Protein AF-A0A259LY18-F1 (afdb_monomer)

Solvent-accessible surface area (backbone atoms only — not comparable to full-atom values): 8769 Å² total; per-residue (Å²): 136,81,87,85,84,87,82,83,89,76,85,81,74,73,80,80,80,66,84,84,67,88,59,56,67,65,60,56,49,52,50,52,51,50,53,49,50,53,51,49,52,50,53,52,53,53,50,45,70,74,41,51,68,65,48,49,52,56,48,48,55,53,46,55,65,52,45,53,62,50,52,52,50,52,51,50,52,52,52,45,48,58,51,40,54,67,72,71,49,95,75,83,88,82,86,77,66,90,86,60,51,71,66,60,51,51,54,51,45,52,60,50,46,70,35,90,89,46,92,76,70,84,88,80,50,72,70,56,53,51,51,53,48,26,70,75,71,77,96

Foldseek 3Di:
DDDDDYDDDDDPPPPPPPPPDPPPPVVVVVVVVVVVVVVVVVVVVVVCVVVVVVNVVVVVVVVVVVCVVVVVVVVVVVVCCVVCVVVPDPDDDDDDDPPDDPVNQVVVQVVVVPPPVDPHGDDQDPVNVVVVCCVVVVD

Secondary structure (DSSP, 8-state):
------------------------HHHHHHHHHHHHHHHHHHHHHHHHHHSHHHHHHHHHHHHHHHHHHHHHHHHHHHHHHHHHHHHH------PPPTT--HHHHHHHHHHHHTSTT-S------HHHHHHHHHHHHT-

pLDDT: mean 81.35, std 15.7, range [44.75, 97.31]

Structure (mmCIF, N/CA/C/O backbone):
data_AF-A0A259LY18-F1
#
_entry.id   AF-A0A259LY18-F1
#
loop_
_atom_site.group_PDB
_atom_site.id
_atom_site.type_symbol
_atom_site.label_atom_id
_atom_site.label_alt_id
_atom_site.label_comp_id
_atom_site.label_asym_id
_atom_site.label_entity_id
_atom_site.label_seq_id
_atom_site.pdbx_PDB_ins_code
_atom_site.Cartn_x
_atom_site.Cartn_y
_atom_site.Cartn_z
_atom_site.occupancy
_atom_site.B_iso_or_equiv
_atom_site.auth_seq_id
_atom_site.auth_comp_id
_atom_site.auth_asym_id
_atom_site.auth_atom_id
_atom_site.pdbx_PDB_model_num
ATOM 1 N N . MET A 1 1 ? 19.473 4.786 -102.512 1.00 44.75 1 MET A N 1
ATOM 2 C CA . MET A 1 1 ? 19.593 6.018 -101.702 1.00 44.75 1 MET A CA 1
ATOM 3 C C . MET A 1 1 ? 18.182 6.354 -101.209 1.00 44.75 1 MET A C 1
ATOM 5 O O . MET A 1 1 ? 17.403 6.892 -101.977 1.00 44.75 1 MET A O 1
ATOM 9 N N . ALA A 1 2 ? 17.685 5.584 -100.232 1.00 45.19 2 ALA A N 1
ATOM 10 C CA . ALA A 1 2 ? 17.547 5.956 -98.808 1.00 45.19 2 ALA A CA 1
ATOM 11 C C . ALA A 1 2 ? 16.589 7.160 -98.623 1.00 45.19 2 ALA A C 1
ATOM 13 O O . ALA A 1 2 ? 16.980 8.275 -98.943 1.00 45.19 2 ALA A O 1
ATOM 14 N N . THR A 1 3 ? 15.278 6.912 -98.424 1.00 48.59 3 THR A N 1
ATOM 15 C CA . THR A 1 3 ? 14.532 6.900 -97.121 1.00 48.59 3 THR A CA 1
ATOM 16 C C . THR A 1 3 ? 14.202 8.334 -96.653 1.00 48.59 3 THR A C 1
ATOM 18 O O . THR A 1 3 ? 15.052 9.198 -96.770 1.00 48.59 3 THR A O 1
ATOM 21 N N . ASP A 1 4 ? 13.051 8.738 -96.113 1.00 53.56 4 ASP A N 1
ATOM 22 C CA . ASP A 1 4 ? 11.921 8.080 -95.447 1.00 53.56 4 ASP A CA 1
ATOM 23 C C . ASP A 1 4 ? 10.776 9.121 -95.278 1.00 53.56 4 ASP A C 1
ATOM 25 O O . ASP A 1 4 ? 11.031 10.330 -95.304 1.00 53.56 4 ASP A O 1
ATOM 29 N N . ARG A 1 5 ? 9.523 8.690 -95.073 1.00 56.94 5 ARG A N 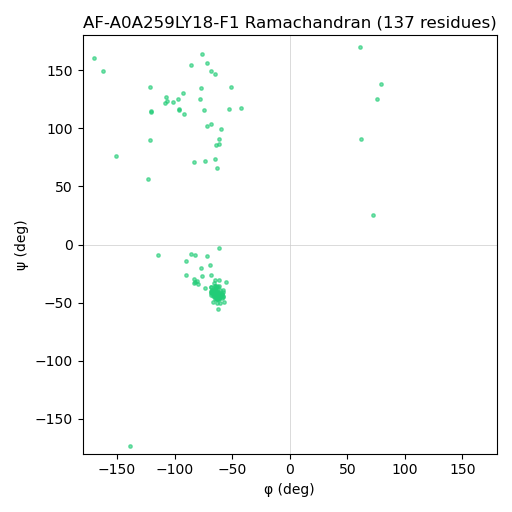1
ATOM 30 C CA . ARG A 1 5 ? 8.353 9.551 -94.801 1.00 56.94 5 ARG A CA 1
ATOM 31 C C . ARG A 1 5 ? 7.893 9.436 -93.332 1.00 56.94 5 ARG A C 1
ATOM 33 O O . ARG A 1 5 ? 7.336 8.405 -92.989 1.00 56.94 5 ARG A O 1
ATOM 40 N N . ARG A 1 6 ? 7.872 10.584 -92.617 1.00 50.97 6 ARG A N 1
ATOM 41 C CA . ARG A 1 6 ? 6.936 11.006 -91.520 1.00 50.97 6 ARG A CA 1
ATOM 42 C C . ARG A 1 6 ? 6.883 10.139 -90.223 1.00 50.97 6 ARG A C 1
ATOM 44 O O . ARG A 1 6 ? 7.338 9.011 -90.255 1.00 50.97 6 ARG A O 1
ATOM 51 N N . PRO A 1 7 ? 6.222 10.562 -89.110 1.00 57.03 7 PRO A N 1
ATOM 52 C CA . PRO A 1 7 ? 5.736 11.889 -88.681 1.00 57.03 7 PRO A CA 1
ATOM 53 C C . PRO A 1 7 ? 5.957 12.216 -87.165 1.00 57.03 7 PRO A C 1
ATOM 55 O O . PRO A 1 7 ? 6.490 11.428 -86.394 1.00 57.03 7 PRO A O 1
ATOM 58 N N . THR A 1 8 ? 5.385 13.360 -86.753 1.00 55.38 8 THR A N 1
ATOM 59 C CA . THR A 1 8 ? 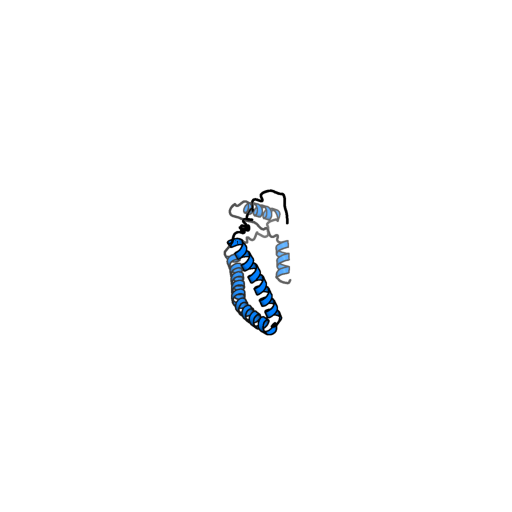4.708 13.641 -85.460 1.00 55.38 8 THR A CA 1
ATOM 60 C C . THR A 1 8 ? 5.535 13.861 -84.196 1.00 55.38 8 THR A C 1
ATOM 62 O O . THR A 1 8 ? 6.335 13.040 -83.768 1.00 55.38 8 THR A O 1
ATOM 65 N N . GLY A 1 9 ? 5.268 15.019 -83.585 1.00 57.19 9 GLY A N 1
ATOM 66 C CA . GLY A 1 9 ? 5.878 15.468 -82.350 1.00 57.19 9 GLY A CA 1
ATOM 67 C C . GLY A 1 9 ? 5.520 14.597 -81.157 1.00 57.19 9 GLY A C 1
ATOM 68 O O . GLY A 1 9 ? 4.404 14.101 -81.029 1.00 57.19 9 GLY A O 1
ATOM 69 N N . ASP A 1 10 ? 6.487 14.500 -80.259 1.00 58.72 10 ASP A N 1
ATOM 70 C CA . ASP A 1 10 ? 6.293 14.012 -78.908 1.00 58.72 10 ASP A CA 1
ATOM 71 C C . ASP A 1 10 ? 6.717 15.129 -77.940 1.00 58.72 10 ASP A C 1
ATOM 73 O O . ASP A 1 10 ? 7.894 15.524 -77.927 1.00 58.72 10 ASP A O 1
ATOM 77 N N . PRO A 1 11 ? 5.782 15.707 -77.164 1.00 56.81 11 PRO A N 1
ATOM 78 C CA . PRO A 1 11 ? 6.134 16.624 -76.106 1.00 56.81 11 PRO A CA 1
ATOM 79 C C . PRO A 1 11 ? 6.754 15.780 -74.998 1.00 56.81 11 PRO A C 1
ATOM 81 O O . PRO A 1 11 ? 6.047 15.142 -74.219 1.00 56.81 11 PRO A O 1
ATOM 84 N N . ARG A 1 12 ? 8.085 15.794 -74.901 1.00 60.09 12 ARG A N 1
ATOM 85 C CA . ARG A 1 12 ? 8.801 15.203 -73.767 1.00 60.09 12 ARG A CA 1
ATOM 86 C C . ARG A 1 12 ? 8.384 15.915 -72.476 1.00 60.09 12 ARG A C 1
ATOM 88 O O . ARG A 1 12 ? 9.025 16.861 -72.025 1.00 60.09 12 ARG A O 1
ATOM 95 N N . LYS A 1 13 ? 7.293 15.435 -71.874 1.00 59.28 13 LYS A N 1
ATOM 96 C CA . LYS A 1 13 ? 6.945 15.636 -70.472 1.00 59.28 13 LYS A CA 1
ATOM 97 C C . LYS A 1 13 ? 8.081 15.035 -69.662 1.00 59.28 13 LYS A C 1
ATOM 99 O O . LYS A 1 13 ? 8.141 13.827 -69.458 1.00 59.28 13 LYS A O 1
ATOM 104 N N . VAL A 1 14 ? 8.982 15.890 -69.198 1.00 63.84 14 VAL A N 1
ATOM 105 C CA . VAL A 1 14 ? 9.847 15.573 -68.065 1.00 63.84 14 VAL A CA 1
ATOM 106 C C . VAL A 1 14 ? 8.942 15.128 -66.912 1.00 63.84 14 VAL A C 1
ATOM 108 O O . VAL A 1 14 ? 8.106 15.921 -66.465 1.00 63.84 14 VAL A O 1
ATOM 111 N N . PRO A 1 15 ? 9.033 13.873 -66.433 1.00 58.75 15 PRO A N 1
ATOM 112 C CA . PRO A 1 15 ? 8.309 13.479 -65.245 1.00 58.75 15 PRO A CA 1
ATOM 113 C C . PRO A 1 15 ? 8.956 14.231 -64.093 1.00 58.75 15 PRO A C 1
ATOM 115 O O . PRO A 1 15 ? 10.053 13.903 -63.641 1.00 58.75 15 PRO A O 1
ATOM 118 N N . ASN A 1 16 ? 8.268 15.274 -63.647 1.00 61.09 16 ASN A N 1
ATOM 119 C CA . ASN A 1 16 ? 8.550 15.967 -62.411 1.00 61.09 16 ASN A CA 1
ATOM 120 C C . ASN A 1 16 ? 8.313 14.954 -61.282 1.00 61.09 16 ASN A C 1
ATOM 122 O O . ASN A 1 16 ? 7.200 14.813 -60.772 1.00 61.09 16 ASN A O 1
ATOM 126 N N . LYS A 1 17 ? 9.331 14.151 -60.956 1.00 54.41 17 LYS A N 1
ATOM 127 C CA . LYS A 1 17 ? 9.264 13.183 -59.862 1.00 54.41 17 LYS A CA 1
ATOM 128 C C . LYS A 1 17 ? 9.567 13.934 -58.577 1.00 54.41 17 LYS A C 1
ATOM 130 O O . LYS A 1 17 ? 10.635 13.816 -57.987 1.00 54.41 17 LYS A O 1
ATOM 135 N N . GLY A 1 18 ? 8.592 14.755 -58.194 1.00 49.12 18 GLY A N 1
ATOM 136 C CA . GLY A 1 18 ? 8.509 15.312 -56.861 1.00 49.12 18 GLY A CA 1
ATOM 137 C C . GLY A 1 18 ? 8.638 14.179 -55.853 1.00 49.12 18 GLY A C 1
ATOM 138 O O . GLY A 1 18 ? 8.035 13.112 -56.014 1.00 49.12 18 GLY A O 1
ATOM 139 N N . ALA A 1 19 ? 9.446 14.411 -54.822 1.00 55.97 19 ALA A N 1
ATOM 140 C CA . ALA A 1 19 ? 9.478 13.598 -53.619 1.00 55.97 19 ALA A CA 1
ATOM 141 C C . ALA A 1 19 ? 8.126 13.747 -52.901 1.00 55.97 19 ALA A C 1
ATOM 143 O O . ALA A 1 19 ? 7.987 14.434 -51.892 1.00 55.97 19 ALA A O 1
ATOM 144 N N . ASN A 1 20 ? 7.099 13.114 -53.461 1.00 59.72 20 ASN A N 1
ATOM 145 C CA . ASN A 1 20 ? 5.775 12.988 -52.884 1.00 59.72 20 ASN A CA 1
ATOM 146 C C . ASN A 1 20 ? 5.840 11.982 -51.746 1.00 59.72 20 ASN A C 1
ATOM 148 O O . ASN A 1 20 ? 5.325 10.885 -51.880 1.00 59.72 20 ASN A O 1
ATOM 152 N N . HIS A 1 21 ? 6.460 12.353 -50.631 1.00 54.72 21 HIS A N 1
ATOM 153 C CA . HIS A 1 21 ? 6.058 11.871 -49.318 1.00 54.72 21 HIS A CA 1
ATOM 154 C C . HIS A 1 21 ? 6.409 12.938 -48.288 1.00 54.72 21 HIS A C 1
ATOM 156 O O . HIS A 1 21 ? 7.331 12.795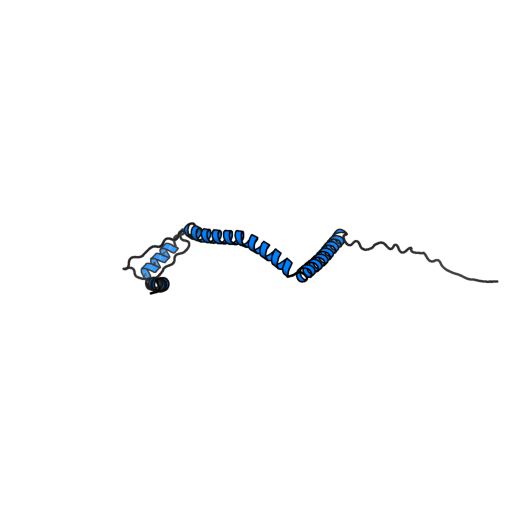 -47.490 1.00 54.72 21 HIS A O 1
ATOM 162 N N . ALA A 1 22 ? 5.584 13.984 -48.257 1.00 56.72 22 ALA A N 1
ATOM 163 C CA . ALA A 1 22 ? 5.333 14.759 -47.051 1.00 56.72 22 ALA A CA 1
ATOM 164 C C . ALA A 1 22 ? 4.676 13.851 -45.989 1.00 56.72 22 ALA A C 1
ATOM 166 O O . ALA A 1 22 ? 3.515 14.001 -45.619 1.00 56.72 22 ALA A O 1
ATOM 167 N N . ARG A 1 23 ? 5.411 12.848 -45.498 1.00 60.12 23 ARG A N 1
ATOM 168 C CA . ARG A 1 23 ? 5.170 12.336 -44.154 1.00 60.12 23 ARG A CA 1
ATOM 169 C C . ARG A 1 23 ? 5.823 13.353 -43.239 1.00 60.12 23 ARG A C 1
ATOM 171 O O . ARG A 1 23 ? 6.988 13.673 -43.439 1.00 60.12 23 ARG A O 1
ATOM 178 N N . SER A 1 24 ? 5.057 13.885 -42.287 1.00 63.91 24 SER A N 1
ATOM 179 C CA . SER A 1 24 ? 5.564 14.837 -41.295 1.00 63.91 24 SER A CA 1
ATOM 180 C C . SER A 1 24 ? 6.947 14.368 -40.807 1.00 63.91 24 SER A C 1
ATOM 182 O O . SER A 1 24 ? 7.025 13.261 -40.258 1.00 63.91 24 SER A O 1
ATOM 184 N N . PRO A 1 25 ? 8.026 15.145 -41.035 1.00 78.19 25 PRO A N 1
ATOM 185 C CA . PRO A 1 25 ? 9.391 14.735 -40.695 1.00 78.19 25 PRO A CA 1
ATOM 186 C C . PRO A 1 25 ? 9.503 14.358 -39.213 1.00 78.19 25 PRO A C 1
ATOM 188 O O . PRO A 1 25 ? 10.160 13.383 -38.863 1.00 78.19 25 PRO A O 1
ATOM 191 N N . VAL A 1 26 ? 8.718 15.025 -38.364 1.00 80.62 26 VAL A N 1
ATOM 192 C CA . VAL A 1 26 ? 8.578 14.738 -36.932 1.00 80.62 26 VAL A CA 1
ATOM 193 C C . VAL A 1 26 ? 7.964 13.358 -36.668 1.00 80.62 26 VAL A C 1
ATOM 195 O O . VAL A 1 26 ? 8.470 12.606 -35.840 1.00 80.62 26 VAL A O 1
ATOM 198 N N . LYS A 1 27 ? 6.901 12.966 -37.388 1.00 85.75 27 LYS A N 1
ATOM 199 C CA . LYS A 1 27 ? 6.270 11.641 -37.210 1.00 85.75 27 LYS A CA 1
ATOM 200 C C . LYS A 1 27 ? 7.175 10.503 -37.684 1.00 85.75 27 LYS A C 1
ATOM 202 O O . LYS A 1 27 ? 7.180 9.437 -37.072 1.00 85.75 27 LYS A O 1
ATOM 207 N N . ALA A 1 28 ? 7.929 10.711 -38.763 1.00 85.19 28 ALA A N 1
ATOM 208 C CA . ALA A 1 28 ? 8.899 9.729 -39.246 1.00 85.19 28 ALA A CA 1
ATOM 209 C C . ALA A 1 28 ? 10.079 9.574 -38.269 1.00 85.19 28 ALA A C 1
ATOM 211 O O . ALA A 1 28 ? 10.484 8.452 -37.968 1.00 85.19 28 ALA A O 1
ATOM 212 N N . GLN A 1 29 ? 10.568 10.686 -37.714 1.00 87.00 29 GLN A N 1
ATOM 213 C CA . GLN A 1 29 ? 11.652 10.690 -36.734 1.00 87.00 29 GLN A CA 1
ATOM 214 C C . GLN A 1 29 ? 11.227 10.071 -35.396 1.00 87.00 29 GLN A C 1
ATOM 216 O O . GLN A 1 29 ? 11.957 9.243 -34.859 1.00 87.00 29 GLN A O 1
ATOM 221 N N . ALA A 1 30 ? 10.018 10.375 -34.911 1.00 91.25 30 ALA A N 1
ATOM 222 C CA . ALA A 1 30 ? 9.459 9.761 -33.706 1.00 91.25 30 ALA A CA 1
ATOM 223 C C . ALA A 1 30 ? 9.286 8.241 -33.857 1.00 91.25 30 ALA A C 1
ATOM 225 O O . ALA A 1 30 ? 9.648 7.490 -32.956 1.00 91.25 30 ALA A O 1
ATOM 226 N N . ARG A 1 31 ? 8.791 7.767 -35.011 1.00 90.94 31 ARG A N 1
ATOM 227 C CA . ARG A 1 31 ? 8.689 6.323 -35.291 1.00 90.94 31 ARG A CA 1
ATOM 228 C C . ARG A 1 31 ? 10.055 5.651 -35.324 1.00 90.94 31 ARG A C 1
ATOM 230 O O . ARG A 1 31 ? 10.239 4.644 -34.657 1.00 90.94 31 ARG A O 1
ATOM 237 N N . SER A 1 32 ? 11.017 6.247 -36.027 1.00 90.62 32 SER A N 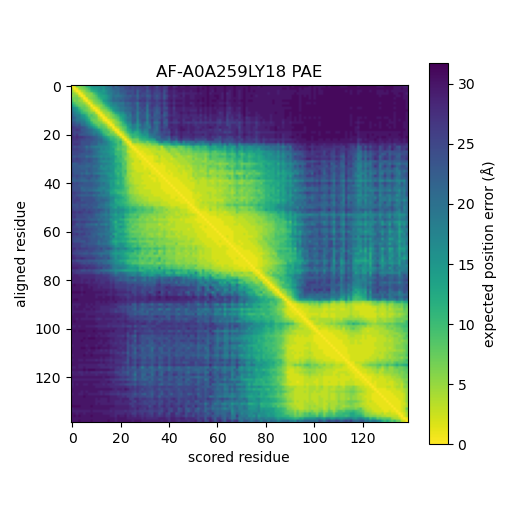1
ATOM 238 C CA . SER A 1 32 ? 12.389 5.736 -36.059 1.00 90.62 32 SER A CA 1
ATOM 239 C C . SER A 1 32 ? 12.999 5.671 -34.655 1.00 90.62 32 SER A C 1
ATOM 241 O O . SER A 1 32 ? 13.607 4.667 -34.295 1.00 90.62 32 SER A O 1
ATOM 243 N N . TYR A 1 33 ? 12.792 6.698 -33.828 1.00 92.25 33 TYR A N 1
ATOM 244 C CA . TYR A 1 33 ? 13.257 6.719 -32.442 1.00 92.25 33 TYR A CA 1
ATOM 245 C C . TYR A 1 33 ? 12.635 5.592 -31.605 1.00 92.25 33 TYR A C 1
ATOM 247 O O . TYR A 1 33 ? 13.355 4.876 -30.911 1.00 92.25 33 TYR A O 1
ATOM 255 N N . LEU A 1 34 ? 11.319 5.379 -31.715 1.00 95.25 34 LEU A N 1
ATOM 256 C CA . LEU A 1 34 ? 10.622 4.283 -31.034 1.00 95.25 34 LEU A CA 1
ATOM 257 C C . LEU A 1 34 ? 11.095 2.901 -31.507 1.00 95.25 34 LEU A C 1
ATOM 259 O O . LEU A 1 34 ? 11.306 2.014 -30.679 1.00 95.25 34 LEU A O 1
ATOM 263 N N . ASP A 1 35 ? 11.305 2.718 -32.812 1.00 93.94 35 ASP A N 1
ATOM 264 C CA . ASP A 1 35 ? 11.800 1.459 -33.375 1.00 93.94 35 ASP A CA 1
ATOM 265 C C . ASP A 1 35 ? 13.221 1.147 -32.880 1.00 93.94 35 ASP A C 1
ATOM 267 O O . ASP A 1 35 ? 13.516 0.009 -32.497 1.00 93.94 35 ASP A O 1
ATOM 271 N N . HIS A 1 36 ? 14.088 2.163 -32.805 1.00 93.44 36 HIS A N 1
ATOM 272 C CA . HIS A 1 36 ? 15.424 2.028 -32.222 1.00 93.44 36 HIS A CA 1
ATOM 273 C C . HIS A 1 36 ? 15.359 1.689 -30.732 1.00 93.44 36 HIS A C 1
ATOM 275 O O . HIS A 1 36 ? 16.029 0.749 -30.305 1.00 93.44 36 HIS A O 1
ATOM 281 N N . HIS A 1 37 ? 14.514 2.374 -29.956 1.00 95.25 37 HIS A N 1
ATOM 282 C CA . HIS A 1 37 ? 14.312 2.061 -28.537 1.00 95.25 37 HIS A CA 1
ATOM 283 C C . HIS A 1 37 ? 13.839 0.631 -28.325 1.00 95.25 37 HIS A C 1
ATOM 285 O O . HIS A 1 37 ? 14.400 -0.083 -27.499 1.00 95.25 37 HIS A O 1
ATOM 291 N N . ARG A 1 38 ? 12.872 0.161 -29.118 1.00 95.38 38 ARG A N 1
ATOM 292 C CA . ARG A 1 38 ? 12.383 -1.220 -29.037 1.00 95.38 38 ARG A CA 1
ATOM 293 C C . ARG A 1 38 ? 13.476 -2.235 -29.373 1.00 95.38 38 ARG A C 1
ATOM 295 O O . ARG A 1 38 ? 13.572 -3.272 -28.714 1.00 95.38 38 ARG A O 1
ATOM 302 N N . LYS A 1 39 ? 14.311 -1.947 -30.378 1.00 95.19 39 LYS A N 1
ATOM 303 C CA . LYS A 1 39 ? 15.445 -2.804 -30.752 1.00 95.19 39 LYS A CA 1
ATOM 304 C C . LYS A 1 39 ? 16.488 -2.870 -29.636 1.00 95.19 39 LYS A C 1
ATOM 306 O O . LYS A 1 39 ? 16.913 -3.967 -29.280 1.00 95.19 39 LYS A O 1
ATOM 311 N N . VAL A 1 40 ? 16.860 -1.722 -29.071 1.00 94.81 40 VAL A N 1
ATOM 312 C CA . VAL A 1 40 ? 17.835 -1.629 -27.973 1.00 94.81 40 VAL A CA 1
ATOM 313 C C . VAL A 1 40 ? 17.291 -2.283 -26.704 1.00 94.81 40 VAL A C 1
ATOM 315 O O . VAL A 1 40 ? 18.004 -3.064 -26.084 1.00 94.81 40 VAL A O 1
ATOM 318 N N . ALA A 1 41 ? 16.020 -2.061 -26.359 1.00 94.88 41 ALA A N 1
ATOM 319 C CA . ALA A 1 41 ? 15.370 -2.702 -25.217 1.00 94.88 41 ALA A CA 1
ATOM 320 C C . ALA A 1 41 ? 15.382 -4.233 -25.338 1.00 94.88 41 ALA A C 1
ATOM 322 O O . ALA A 1 41 ? 15.689 -4.930 -24.372 1.00 94.88 41 ALA A O 1
ATOM 323 N N . ARG A 1 42 ? 15.113 -4.767 -26.540 1.00 96.00 42 ARG A N 1
ATOM 324 C CA . ARG A 1 42 ? 15.203 -6.210 -26.798 1.00 96.00 42 ARG A CA 1
ATOM 325 C C . ARG A 1 42 ? 16.635 -6.726 -26.654 1.00 96.00 42 ARG A C 1
ATOM 327 O O . ARG A 1 42 ? 16.825 -7.766 -26.032 1.00 96.00 42 ARG A O 1
ATOM 334 N N . ASP A 1 43 ? 17.625 -6.030 -27.216 1.00 94.88 43 ASP A N 1
ATOM 335 C CA . ASP A 1 43 ? 19.032 -6.441 -27.094 1.00 94.88 43 ASP A CA 1
ATOM 336 C C . ASP A 1 43 ? 19.494 -6.428 -25.629 1.00 94.88 43 ASP A C 1
ATOM 338 O O . ASP A 1 43 ? 20.102 -7.388 -25.156 1.00 94.88 43 ASP A O 1
ATOM 342 N N . ALA A 1 44 ? 19.122 -5.389 -24.877 1.00 92.19 44 ALA A N 1
ATOM 343 C CA . ALA A 1 44 ? 19.398 -5.280 -23.448 1.00 92.19 44 ALA A CA 1
ATOM 344 C C . ALA A 1 44 ? 18.747 -6.417 -22.643 1.00 92.19 44 ALA A C 1
ATOM 346 O O . ALA A 1 44 ? 19.421 -7.048 -21.831 1.00 92.19 44 ALA A O 1
ATOM 347 N N . ALA A 1 45 ? 17.475 -6.738 -22.907 1.00 92.31 45 ALA A N 1
ATOM 348 C CA . ALA A 1 45 ? 16.777 -7.844 -22.247 1.00 92.31 45 ALA A CA 1
ATOM 349 C C . ALA A 1 45 ? 17.448 -9.200 -22.527 1.00 92.31 45 ALA A C 1
ATOM 351 O O . ALA A 1 45 ? 17.667 -9.991 -21.610 1.00 92.31 45 ALA A O 1
ATOM 352 N N . VAL A 1 46 ? 17.847 -9.444 -23.781 1.00 94.75 46 VAL A N 1
ATOM 353 C CA . VAL A 1 46 ? 18.571 -10.665 -24.165 1.00 94.75 46 VAL A CA 1
ATOM 354 C C . VAL A 1 46 ? 19.928 -10.750 -23.465 1.00 94.75 46 VAL A C 1
ATOM 356 O O . VAL A 1 46 ? 20.314 -11.830 -23.024 1.00 94.75 46 VAL A O 1
ATOM 359 N N . ARG A 1 47 ? 20.661 -9.636 -23.340 1.00 89.69 47 ARG A N 1
ATOM 360 C CA . ARG A 1 47 ? 21.929 -9.598 -22.592 1.00 89.69 47 ARG A CA 1
ATOM 361 C C . ARG A 1 47 ? 21.726 -9.951 -21.122 1.00 89.69 47 ARG A C 1
ATOM 363 O O . ARG A 1 47 ? 22.472 -10.777 -20.611 1.00 89.69 47 ARG A O 1
ATOM 370 N N . LEU A 1 48 ? 20.687 -9.405 -20.491 1.00 91.19 48 LEU A N 1
ATOM 371 C CA . LEU A 1 48 ? 20.319 -9.714 -19.107 1.00 91.19 48 LEU A CA 1
ATOM 372 C C . LEU A 1 48 ? 20.057 -11.213 -18.903 1.00 91.19 48 LEU A C 1
ATOM 374 O O . LEU A 1 48 ? 20.576 -11.813 -17.966 1.00 91.19 48 LEU A O 1
ATOM 378 N N . TRP A 1 49 ? 19.324 -11.844 -19.825 1.00 92.69 49 TRP A N 1
ATOM 379 C CA . TRP A 1 49 ? 19.080 -13.291 -19.792 1.00 92.69 49 TRP A CA 1
ATOM 380 C C . TRP A 1 49 ? 20.327 -14.139 -20.053 1.00 92.69 49 TRP A C 1
ATOM 382 O O . TRP A 1 49 ? 20.399 -15.270 -19.580 1.00 92.69 49 TRP A O 1
ATOM 392 N N . LYS A 1 50 ? 21.321 -13.611 -20.776 1.00 93.25 50 LYS A N 1
ATOM 393 C CA . LYS A 1 50 ? 22.611 -14.286 -20.989 1.00 93.25 50 LYS A CA 1
ATOM 394 C C . LYS A 1 50 ? 23.543 -14.194 -19.777 1.00 93.25 50 LYS A C 1
ATOM 396 O O . LYS A 1 50 ? 24.453 -15.011 -19.673 1.00 93.25 50 LYS A O 1
ATOM 401 N N . THR A 1 51 ? 23.328 -13.242 -18.865 1.00 91.44 51 THR A N 1
ATOM 402 C CA . THR A 1 51 ? 24.143 -13.047 -17.650 1.00 91.44 51 THR A CA 1
ATOM 403 C C . THR A 1 51 ? 23.303 -13.097 -16.362 1.00 91.44 51 THR A C 1
ATOM 405 O O . THR A 1 51 ? 23.337 -12.152 -15.569 1.00 91.44 51 THR A O 1
ATOM 408 N N . PRO A 1 52 ? 22.556 -14.188 -16.107 1.00 89.56 52 PRO A N 1
ATOM 409 C CA . PRO A 1 52 ? 21.519 -14.216 -15.075 1.00 89.56 52 PRO A CA 1
ATOM 410 C C . PRO A 1 52 ? 22.070 -14.033 -13.656 1.00 89.56 52 PRO A C 1
ATOM 412 O O . PRO A 1 52 ? 21.462 -13.333 -12.854 1.00 89.56 52 PRO A O 1
ATOM 415 N N . VAL A 1 53 ? 23.240 -14.602 -13.347 1.00 94.25 53 VAL A N 1
ATOM 416 C CA . VAL A 1 53 ? 23.833 -14.534 -11.999 1.00 94.25 53 VAL A CA 1
ATOM 417 C C . VAL A 1 53 ? 24.168 -13.093 -11.608 1.00 94.25 53 VAL A C 1
ATOM 419 O O . VAL A 1 53 ? 23.759 -12.626 -10.547 1.00 94.25 53 VAL A O 1
ATOM 422 N N . ALA A 1 54 ? 24.873 -12.369 -12.481 1.00 92.25 54 ALA A N 1
ATOM 423 C CA . ALA A 1 54 ? 25.252 -10.982 -12.227 1.00 92.25 54 ALA A CA 1
ATOM 424 C C . ALA A 1 54 ? 24.018 -10.069 -12.146 1.00 92.25 54 ALA A C 1
ATOM 426 O O . ALA A 1 54 ? 23.915 -9.248 -11.237 1.00 92.25 54 ALA A O 1
ATOM 427 N N . SER A 1 55 ? 23.051 -10.251 -13.052 1.00 92.31 55 SER A N 1
ATOM 428 C CA . SER A 1 55 ? 21.811 -9.470 -13.054 1.00 92.31 55 SER A CA 1
ATOM 429 C C . SER A 1 55 ? 20.989 -9.678 -11.780 1.00 92.31 55 SER A C 1
ATOM 431 O O . SER A 1 55 ? 20.548 -8.698 -11.182 1.00 92.31 55 SER A O 1
ATOM 433 N N . VAL A 1 56 ? 20.842 -10.925 -11.314 1.00 95.06 56 VAL A N 1
ATOM 434 C CA . VAL A 1 56 ? 20.144 -11.231 -10.056 1.00 95.06 56 VAL A CA 1
ATOM 435 C C . VAL A 1 56 ? 20.868 -10.618 -8.861 1.00 95.06 56 VAL A C 1
ATOM 437 O O . VAL A 1 56 ? 20.213 -10.016 -8.020 1.00 95.06 56 VAL A O 1
ATOM 440 N N . MET A 1 57 ? 22.201 -10.697 -8.793 1.00 96.19 57 MET A N 1
ATOM 441 C CA . MET A 1 57 ? 22.964 -10.081 -7.701 1.00 96.19 57 MET A CA 1
ATOM 44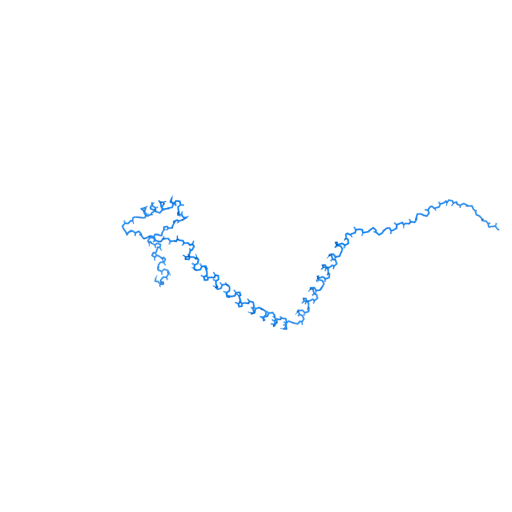2 C C . MET A 1 57 ? 22.686 -8.574 -7.598 1.00 96.19 57 MET A C 1
ATOM 444 O O . MET A 1 57 ? 22.357 -8.079 -6.519 1.00 96.19 57 MET A O 1
ATOM 448 N N . THR A 1 58 ? 22.764 -7.847 -8.717 1.00 94.12 58 THR A N 1
ATOM 449 C CA . THR A 1 58 ? 22.479 -6.404 -8.742 1.00 94.12 58 THR A CA 1
ATOM 450 C C . THR A 1 58 ? 21.030 -6.102 -8.359 1.00 94.12 58 THR A C 1
ATOM 452 O O . THR A 1 58 ? 20.781 -5.177 -7.586 1.00 94.12 58 THR A O 1
ATOM 455 N N . TRP A 1 59 ? 20.071 -6.888 -8.853 1.00 95.62 59 TRP A N 1
ATOM 456 C CA . TRP A 1 59 ? 18.658 -6.717 -8.513 1.00 95.62 59 TRP A CA 1
ATOM 457 C C . TRP A 1 59 ? 18.354 -6.996 -7.047 1.00 95.62 59 TRP A C 1
ATOM 459 O O . TRP A 1 59 ? 17.598 -6.240 -6.447 1.00 95.62 59 TRP A O 1
ATOM 469 N N . THR A 1 60 ? 18.963 -8.020 -6.451 1.00 96.19 60 THR A N 1
ATOM 470 C CA . THR A 1 60 ? 18.799 -8.328 -5.027 1.00 96.19 60 THR A CA 1
ATOM 471 C C . THR A 1 60 ? 19.313 -7.185 -4.164 1.00 96.19 60 THR A C 1
ATOM 473 O O . THR A 1 60 ? 18.613 -6.752 -3.254 1.00 96.19 60 THR A O 1
ATOM 476 N N . VAL A 1 61 ? 20.495 -6.643 -4.471 1.00 96.62 61 VAL A N 1
ATOM 477 C CA . VAL A 1 61 ? 21.053 -5.500 -3.729 1.00 96.62 61 VAL A CA 1
ATOM 478 C C . VAL A 1 61 ? 20.137 -4.281 -3.834 1.00 96.62 61 VAL A C 1
ATOM 480 O O . VAL A 1 61 ? 19.803 -3.677 -2.816 1.00 96.62 61 VAL A O 1
ATOM 483 N N . MET A 1 62 ? 19.677 -3.954 -5.046 1.00 96.88 62 MET A N 1
ATOM 484 C CA . MET A 1 62 ? 18.728 -2.858 -5.257 1.00 96.88 62 MET A CA 1
ATOM 485 C C . MET A 1 62 ? 17.407 -3.107 -4.512 1.00 96.88 62 MET A C 1
ATOM 487 O O . MET A 1 62 ? 16.866 -2.202 -3.885 1.00 96.88 62 MET A O 1
ATOM 491 N N . GLY A 1 63 ? 16.911 -4.346 -4.531 1.00 97.00 63 GLY A N 1
ATOM 492 C CA . GLY A 1 63 ? 15.695 -4.759 -3.839 1.00 97.00 63 GLY A CA 1
ATOM 493 C C . GLY A 1 63 ? 15.802 -4.608 -2.324 1.00 97.00 63 GLY A C 1
ATOM 494 O O . GLY A 1 63 ? 14.922 -4.009 -1.718 1.00 97.00 63 GLY A O 1
ATOM 495 N N . VAL A 1 64 ? 16.897 -5.070 -1.713 1.00 96.12 64 VAL A N 1
ATOM 496 C CA . VAL A 1 64 ? 17.143 -4.919 -0.268 1.00 96.12 64 VAL A CA 1
ATOM 497 C C . VAL A 1 64 ? 17.262 -3.442 0.118 1.00 96.12 64 VAL A C 1
ATOM 499 O O . VAL A 1 64 ? 16.668 -3.022 1.111 1.00 96.12 64 VAL A O 1
ATOM 502 N N . ALA A 1 65 ? 17.963 -2.639 -0.688 1.00 96.69 65 ALA A N 1
ATOM 503 C CA . ALA A 1 65 ? 18.103 -1.202 -0.453 1.00 96.69 65 ALA A CA 1
ATOM 504 C C . ALA A 1 65 ? 16.754 -0.460 -0.480 1.00 96.69 65 ALA A C 1
ATOM 506 O O . ALA A 1 65 ? 16.559 0.469 0.299 1.00 96.69 65 ALA A O 1
ATOM 507 N N . LEU A 1 66 ? 15.819 -0.879 -1.342 1.00 97.31 66 LEU A N 1
ATOM 508 C CA . LEU A 1 66 ? 14.466 -0.313 -1.430 1.00 97.31 66 LEU A CA 1
ATOM 509 C C . LEU A 1 66 ? 13.496 -0.904 -0.395 1.00 97.31 66 LEU A C 1
ATOM 511 O O . LEU A 1 66 ? 12.577 -0.216 0.048 1.00 97.31 66 LEU A O 1
ATOM 515 N N . ALA A 1 67 ? 13.701 -2.155 0.017 1.00 96.44 67 ALA A N 1
ATOM 516 C CA . ALA A 1 67 ? 12.843 -2.827 0.985 1.00 96.44 67 ALA A CA 1
ATOM 517 C C . ALA A 1 67 ? 12.896 -2.155 2.360 1.00 96.44 67 ALA A C 1
ATOM 519 O O . ALA A 1 67 ? 11.861 -2.025 3.002 1.00 96.44 67 ALA A O 1
ATOM 520 N N . LEU A 1 68 ? 14.067 -1.683 2.799 1.00 95.75 68 LEU A N 1
ATOM 521 C CA . LEU A 1 68 ? 14.221 -1.026 4.100 1.00 95.75 68 LEU A CA 1
ATOM 522 C C . LEU A 1 68 ? 13.390 0.269 4.245 1.00 95.75 68 LEU A C 1
ATOM 524 O O . LEU A 1 68 ? 12.589 0.339 5.180 1.00 95.75 68 LEU A O 1
ATOM 528 N N . PRO A 1 69 ? 13.515 1.285 3.360 1.00 95.00 69 PRO A N 1
ATOM 529 C CA . PRO A 1 69 ? 12.697 2.489 3.464 1.00 95.00 69 PRO A CA 1
ATOM 530 C C . PRO A 1 69 ? 11.212 2.175 3.271 1.00 95.00 69 PRO A C 1
ATOM 532 O O . PRO A 1 69 ? 10.381 2.743 3.972 1.00 95.00 69 PRO A O 1
ATOM 535 N N . MET A 1 70 ? 10.863 1.239 2.382 1.00 96.25 70 MET A N 1
ATOM 536 C CA . MET A 1 70 ? 9.470 0.850 2.166 1.00 96.25 70 MET A CA 1
ATOM 537 C C . MET A 1 70 ? 8.870 0.159 3.398 1.00 96.25 70 MET A C 1
ATOM 539 O O . MET A 1 70 ? 7.772 0.513 3.815 1.00 96.25 70 MET A O 1
ATOM 543 N N . ALA A 1 71 ? 9.599 -0.765 4.026 1.00 95.12 71 ALA A N 1
ATOM 544 C CA . ALA A 1 71 ? 9.176 -1.429 5.255 1.00 95.12 71 ALA A CA 1
ATOM 545 C C . ALA A 1 71 ? 8.987 -0.429 6.404 1.00 95.12 71 ALA A C 1
ATOM 547 O O . ALA A 1 71 ? 7.975 -0.489 7.100 1.00 95.12 71 ALA A O 1
ATOM 548 N N . LEU A 1 72 ? 9.911 0.526 6.565 1.00 94.62 72 LEU A N 1
ATOM 549 C CA . LEU A 1 72 ? 9.783 1.592 7.561 1.00 94.62 72 LEU A CA 1
ATOM 550 C C . LEU A 1 72 ? 8.548 2.468 7.303 1.00 94.62 72 LEU A C 1
ATOM 552 O O . LEU A 1 72 ? 7.799 2.751 8.235 1.00 94.62 72 LEU A O 1
ATOM 556 N N . LEU A 1 73 ? 8.315 2.872 6.049 1.00 93.19 73 LEU A N 1
ATOM 557 C CA . LEU A 1 73 ? 7.151 3.680 5.672 1.00 93.19 73 LEU A CA 1
ATOM 558 C C . LEU A 1 73 ? 5.832 2.936 5.917 1.00 93.19 73 LEU A C 1
ATOM 560 O O . LEU A 1 73 ? 4.888 3.528 6.434 1.00 93.19 73 LEU A O 1
ATOM 564 N N . LEU A 1 74 ? 5.769 1.642 5.594 1.00 91.00 74 LEU A N 1
ATOM 565 C CA . LEU A 1 74 ? 4.588 0.809 5.843 1.00 91.00 74 LEU A CA 1
ATOM 566 C C . LEU A 1 74 ? 4.328 0.613 7.341 1.00 91.00 74 LEU A C 1
ATOM 568 O O . LEU A 1 74 ? 3.180 0.696 7.782 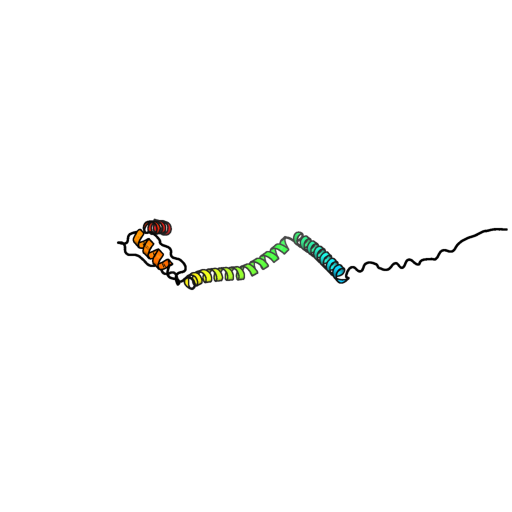1.00 91.00 74 LEU A O 1
ATOM 572 N N . LEU A 1 75 ? 5.384 0.393 8.130 1.00 91.69 75 LEU A N 1
ATOM 573 C CA . LEU A 1 75 ? 5.279 0.282 9.583 1.00 91.69 75 LEU A CA 1
ATOM 574 C C . LEU A 1 75 ? 4.774 1.595 10.190 1.00 91.69 75 LEU A C 1
ATOM 576 O O . LEU A 1 75 ? 3.835 1.581 10.982 1.00 91.69 75 LEU A O 1
ATOM 580 N N . LEU A 1 76 ? 5.345 2.729 9.773 1.00 87.69 76 LEU A N 1
ATOM 581 C CA . LEU A 1 76 ? 4.922 4.046 10.238 1.00 87.69 76 LEU A CA 1
ATOM 582 C C . LEU A 1 76 ? 3.472 4.346 9.844 1.00 87.69 76 LEU A C 1
ATOM 584 O O . LEU A 1 76 ? 2.713 4.814 10.683 1.00 87.69 76 LEU A O 1
ATOM 588 N N . GLY A 1 77 ? 3.065 4.029 8.612 1.00 82.19 77 GLY A N 1
ATOM 589 C CA . GLY A 1 77 ? 1.678 4.187 8.165 1.00 82.19 77 GLY A CA 1
ATOM 590 C C . GLY A 1 77 ? 0.695 3.306 8.943 1.00 82.19 77 GLY A C 1
ATOM 591 O O . GLY A 1 77 ? -0.405 3.745 9.266 1.00 82.19 77 GLY A O 1
ATOM 592 N N . SER A 1 78 ? 1.108 2.093 9.323 1.00 76.12 78 SER A N 1
ATOM 593 C CA . SER A 1 78 ? 0.300 1.205 10.171 1.00 76.12 78 SER A CA 1
ATOM 59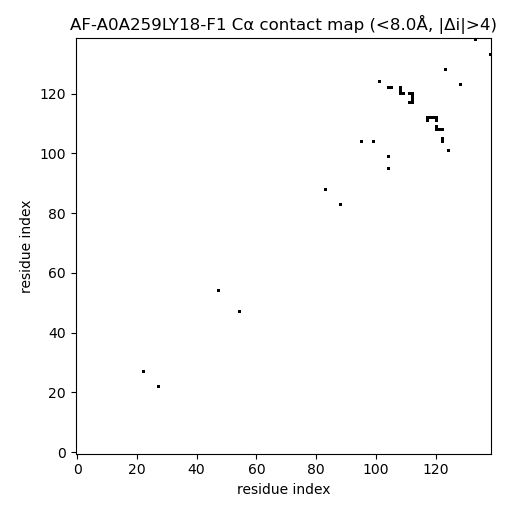4 C C . SER A 1 78 ? 0.144 1.769 11.587 1.00 76.12 78 SER A C 1
ATOM 596 O O . SER A 1 78 ? -0.956 1.772 12.133 1.00 76.12 78 SER A O 1
ATOM 598 N N . LEU A 1 79 ? 1.221 2.314 12.163 1.00 73.69 79 LEU A N 1
ATOM 599 C CA . LEU A 1 79 ? 1.185 2.981 13.469 1.00 73.69 79 LEU A CA 1
ATOM 600 C C . LEU A 1 79 ? 0.352 4.268 13.436 1.00 73.69 79 LEU A C 1
ATOM 602 O O . LEU A 1 79 ? -0.414 4.513 14.363 1.00 73.69 79 LEU A O 1
ATOM 606 N N . GLN A 1 80 ? 0.449 5.049 12.356 1.00 62.31 80 GLN A N 1
ATOM 607 C CA . GLN A 1 80 ? -0.388 6.227 12.126 1.00 62.31 80 GLN A CA 1
ATOM 608 C C . GLN A 1 80 ? -1.859 5.857 11.959 1.00 62.31 80 GLN A C 1
ATOM 610 O O . GLN A 1 80 ? -2.703 6.602 12.419 1.00 62.31 80 GLN A O 1
ATOM 615 N N . GLY A 1 81 ? -2.196 4.726 11.336 1.00 58.59 81 GLY A N 1
ATOM 616 C CA . GLY A 1 81 ? -3.578 4.244 11.259 1.00 58.59 81 GLY A CA 1
ATOM 617 C C . GLY A 1 81 ? -4.129 3.806 12.617 1.00 58.59 81 GLY A C 1
ATOM 618 O O . GLY A 1 81 ? -5.288 4.068 12.919 1.00 58.59 81 GLY A O 1
ATOM 619 N N . VAL A 1 82 ? -3.295 3.199 13.468 1.00 60.28 82 VAL A N 1
ATOM 620 C CA . VAL A 1 82 ? -3.670 2.859 14.852 1.00 60.28 82 VAL A CA 1
ATOM 621 C C . VAL A 1 82 ? -3.844 4.125 15.698 1.00 60.28 82 VAL A C 1
ATOM 623 O O . VAL A 1 82 ? -4.839 4.236 16.409 1.00 60.28 82 VAL A O 1
ATOM 626 N N . SER A 1 83 ? -2.948 5.113 15.577 1.00 54.47 83 SER A N 1
ATOM 627 C CA . SER A 1 83 ? -3.069 6.386 16.302 1.00 54.47 83 SER A CA 1
ATOM 628 C C . SER A 1 83 ? -4.168 7.287 15.735 1.00 54.47 83 SER A C 1
ATOM 630 O O . SER A 1 83 ? -4.886 7.915 16.494 1.00 54.47 83 SER A O 1
ATOM 632 N N . ALA A 1 84 ? -4.362 7.331 14.417 1.00 53.16 84 ALA A N 1
ATOM 633 C CA . ALA A 1 84 ? -5.423 8.097 13.765 1.00 53.16 84 ALA A CA 1
ATOM 634 C C . ALA A 1 84 ? -6.786 7.412 13.893 1.00 53.16 84 ALA A C 1
ATOM 636 O O . ALA A 1 84 ? -7.796 8.095 13.929 1.00 53.16 84 ALA A O 1
ATOM 637 N N . GLY A 1 85 ? -6.850 6.087 14.031 1.00 54.41 85 GLY A N 1
ATOM 638 C CA . GLY A 1 85 ? -8.065 5.406 14.480 1.00 54.41 85 GLY A CA 1
ATOM 639 C C . GLY A 1 85 ? -8.474 5.846 15.889 1.00 54.41 85 GLY A C 1
ATOM 640 O O . GLY A 1 85 ? -9.665 5.906 16.182 1.00 54.41 85 GLY A O 1
ATOM 641 N N . TRP A 1 86 ? -7.500 6.217 16.730 1.00 52.62 86 TRP A N 1
ATOM 642 C CA . TRP A 1 86 ? -7.730 6.827 18.043 1.00 52.62 86 TRP A CA 1
ATOM 643 C C . TRP A 1 86 ? -7.998 8.345 17.960 1.00 52.62 86 TRP A C 1
ATOM 645 O O . TRP A 1 86 ? -8.782 8.855 18.751 1.00 52.62 86 TRP A O 1
ATOM 655 N N . GLU A 1 87 ? -7.403 9.061 16.999 1.00 53.03 87 GLU A N 1
ATOM 656 C CA . GLU A 1 87 ? -7.511 10.527 16.854 1.00 53.03 87 GLU A CA 1
ATOM 657 C C . GLU A 1 87 ? -8.695 10.987 15.965 1.00 53.03 87 GLU A C 1
ATOM 659 O O . GLU A 1 87 ? -9.194 12.096 16.124 1.00 53.03 87 GLU A O 1
ATOM 664 N N . SER A 1 88 ? -9.167 10.161 15.019 1.00 55.12 88 SER A N 1
ATOM 665 C CA . SER A 1 88 ? -10.091 10.561 13.934 1.00 55.12 88 SER A CA 1
ATOM 666 C C . SER A 1 88 ? -11.482 9.922 13.997 1.00 55.12 88 SER A C 1
ATOM 668 O O . SER A 1 88 ? -12.362 10.334 13.241 1.00 55.12 88 SER A O 1
ATOM 670 N N . SER A 1 89 ? -11.722 8.942 14.868 1.00 58.25 89 SER A N 1
ATOM 671 C CA . SER A 1 89 ? -13.065 8.404 15.096 1.00 58.25 89 SER A CA 1
ATOM 672 C C . SER A 1 89 ? -13.408 8.591 16.562 1.00 58.25 89 SER A C 1
ATOM 674 O O . SER A 1 89 ? -13.136 7.716 17.379 1.00 58.25 89 SER A O 1
ATOM 676 N N . ALA A 1 90 ? -14.010 9.734 16.897 1.00 71.19 90 ALA A N 1
ATOM 677 C CA . ALA A 1 90 ? -14.605 9.948 18.210 1.00 71.19 90 ALA A CA 1
ATOM 678 C C . ALA A 1 90 ? -15.724 8.914 18.416 1.00 71.19 90 ALA A C 1
ATOM 680 O O . ALA A 1 90 ? -16.867 9.113 18.012 1.00 71.19 90 ALA A O 1
ATOM 681 N N . ARG A 1 91 ? -15.369 7.765 18.992 1.00 76.00 91 ARG A N 1
ATOM 682 C CA . ARG A 1 91 ? -16.293 6.697 19.357 1.00 76.00 91 ARG A CA 1
ATOM 683 C C . ARG A 1 91 ? -16.546 6.791 20.851 1.00 76.00 91 ARG A C 1
ATOM 685 O O . ARG A 1 91 ? -15.613 6.725 21.646 1.00 76.00 91 ARG A O 1
ATOM 692 N N . ILE A 1 92 ? -17.811 6.932 21.218 1.00 82.44 92 ILE A N 1
ATOM 693 C CA . ILE A 1 92 ? -18.249 6.935 22.610 1.00 82.44 92 ILE A CA 1
ATOM 694 C C . ILE A 1 92 ? -18.946 5.605 22.869 1.00 82.44 92 ILE A C 1
ATOM 696 O O . ILE A 1 92 ? -19.911 5.270 22.188 1.00 82.44 92 ILE A O 1
ATOM 700 N N . THR A 1 93 ? -18.467 4.857 23.860 1.00 88.81 93 THR A N 1
ATOM 701 C CA . THR A 1 93 ? -19.147 3.653 24.347 1.00 88.81 93 THR A CA 1
ATOM 702 C C . THR A 1 93 ? -19.982 4.024 25.564 1.00 88.81 93 THR A C 1
ATOM 704 O O . THR A 1 93 ? -19.436 4.426 26.592 1.00 88.81 93 THR A O 1
ATOM 707 N N . ALA A 1 94 ? -21.302 3.882 25.457 1.00 88.19 94 ALA A N 1
ATOM 708 C CA . ALA A 1 94 ? -22.232 4.089 26.560 1.00 88.19 94 ALA A CA 1
ATOM 709 C C . ALA A 1 94 ? -22.781 2.740 27.036 1.00 88.19 94 ALA A C 1
ATOM 711 O O . ALA A 1 94 ? -23.312 1.964 26.245 1.00 88.19 94 ALA A O 1
ATOM 712 N N . TYR A 1 95 ? -22.666 2.465 28.333 1.00 89.69 95 TYR A N 1
ATOM 713 C CA . TYR A 1 95 ? -23.231 1.263 28.942 1.00 89.69 95 TYR A CA 1
ATOM 714 C C . TYR A 1 95 ? -24.629 1.566 29.477 1.00 89.69 95 TYR A C 1
ATOM 716 O O . TYR A 1 95 ? -24.824 2.546 30.198 1.00 89.69 95 TYR A O 1
ATOM 724 N N . LEU A 1 96 ? -25.600 0.722 29.131 1.00 88.56 96 LEU A N 1
ATOM 725 C CA . LEU A 1 96 ? -26.966 0.823 29.637 1.00 88.56 96 LEU A CA 1
ATOM 726 C C . LEU A 1 96 ? -27.100 0.089 30.977 1.00 88.56 96 LEU A C 1
ATOM 728 O O . LEU A 1 96 ? -26.357 -0.848 31.276 1.00 88.56 96 LEU A O 1
ATOM 732 N N . SER A 1 97 ? -28.070 0.510 31.789 1.00 88.12 97 SER A N 1
ATOM 733 C CA . SER A 1 97 ? -28.384 -0.166 33.045 1.00 88.12 97 SER A CA 1
ATOM 734 C C . SER A 1 97 ? -28.995 -1.553 32.799 1.00 88.12 97 SER A C 1
ATOM 736 O O . SER A 1 97 ? -29.658 -1.801 31.791 1.00 88.12 97 SER A O 1
ATOM 738 N N . MET A 1 98 ? -28.754 -2.487 33.724 1.00 85.00 98 MET A N 1
ATOM 739 C CA . MET A 1 98 ? -29.102 -3.906 33.547 1.00 85.00 98 MET A CA 1
ATOM 740 C C . MET A 1 98 ? -30.609 -4.193 33.547 1.00 85.00 98 MET A C 1
ATOM 742 O O . MET A 1 98 ? -31.007 -5.274 33.109 1.00 85.00 98 MET A O 1
ATOM 746 N N . ASP A 1 99 ? -31.413 -3.256 34.049 1.00 84.69 99 ASP A N 1
ATOM 747 C CA . ASP A 1 99 ? -32.876 -3.301 34.135 1.00 84.69 99 ASP A CA 1
ATOM 748 C C . ASP A 1 99 ? -33.587 -2.896 32.833 1.00 84.69 99 ASP A C 1
ATOM 750 O O . ASP A 1 99 ? -34.801 -3.068 32.727 1.00 84.69 99 ASP A O 1
ATOM 754 N N . ARG A 1 100 ? -32.856 -2.382 31.835 1.00 84.38 100 ARG A N 1
ATOM 755 C CA . ARG A 1 100 ? -33.443 -1.964 30.557 1.00 84.38 100 ARG A CA 1
ATOM 756 C C . ARG A 1 100 ? -33.765 -3.154 29.666 1.00 84.38 100 ARG A C 1
ATOM 758 O O . ARG A 1 100 ? -32.941 -4.053 29.492 1.00 84.38 100 ARG A O 1
ATOM 765 N N . SER A 1 101 ? -34.956 -3.129 29.070 1.00 87.88 101 SER A N 1
ATOM 766 C CA . SER A 1 101 ? -35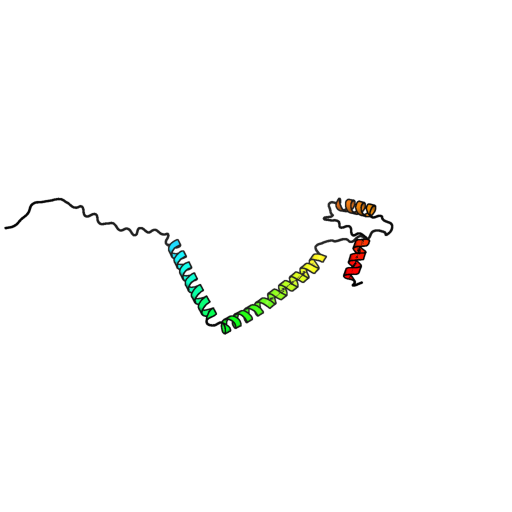.344 -4.111 28.058 1.00 87.88 101 SER A CA 1
ATOM 767 C C . SER A 1 101 ? -34.677 -3.814 26.712 1.00 87.88 101 SER A C 1
ATOM 769 O O . SER A 1 101 ? -34.182 -2.709 26.464 1.00 87.88 101 SER A O 1
ATOM 771 N N . ARG A 1 102 ? -34.687 -4.804 25.817 1.00 85.69 102 ARG A N 1
ATOM 772 C CA . ARG A 1 102 ? -34.120 -4.675 24.470 1.00 85.69 102 ARG A CA 1
ATOM 773 C C . ARG A 1 102 ? -34.842 -3.611 23.644 1.00 85.69 102 ARG A C 1
ATOM 775 O O . ARG A 1 102 ? -34.210 -2.869 22.902 1.00 85.69 102 ARG A O 1
ATOM 782 N N . GLU A 1 103 ? -36.153 -3.503 23.821 1.00 88.62 103 GLU A N 1
ATOM 783 C CA . GLU A 1 103 ? -37.000 -2.515 23.151 1.00 88.62 103 GLU A CA 1
ATOM 784 C C . GLU A 1 103 ? -36.636 -1.096 23.597 1.00 88.62 103 GLU A C 1
ATOM 786 O O . GLU A 1 103 ? -36.461 -0.215 22.762 1.00 88.62 103 GLU A O 1
ATOM 791 N N . GLN A 1 104 ? -36.430 -0.893 24.902 1.00 89.50 104 GLN A N 1
ATOM 792 C CA . GLN A 1 104 ? -36.000 0.398 25.447 1.00 89.50 104 GLN A CA 1
ATOM 793 C C . GLN A 1 104 ? -34.596 0.788 24.967 1.00 89.50 104 GLN A C 1
ATOM 795 O O . GLN A 1 104 ? -34.317 1.966 24.751 1.00 89.50 104 GLN A O 1
ATOM 800 N N . ALA A 1 105 ? -33.702 -0.192 24.808 1.00 89.31 105 ALA A N 1
ATOM 801 C CA . ALA A 1 105 ? -32.368 0.037 24.264 1.00 89.31 105 ALA A CA 1
ATOM 802 C C . ALA A 1 105 ? -32.412 0.416 22.774 1.00 89.31 105 ALA A C 1
ATOM 804 O O . ALA A 1 105 ? -31.686 1.315 22.353 1.00 89.31 105 ALA A O 1
ATOM 805 N N . ALA A 1 106 ? -33.288 -0.224 21.994 1.00 90.50 106 ALA A N 1
ATOM 806 C CA . ALA A 1 106 ? -33.502 0.099 20.585 1.00 90.50 106 ALA A CA 1
ATOM 807 C C . ALA A 1 106 ? -34.105 1.500 20.395 1.00 90.50 106 ALA A C 1
ATOM 809 O O . ALA A 1 106 ? -33.653 2.249 19.532 1.00 90.50 106 ALA A O 1
ATOM 810 N N . GLU A 1 107 ? -35.070 1.885 21.233 1.00 92.50 107 GLU A N 1
ATOM 811 C CA . GLU A 1 107 ? -35.658 3.229 21.216 1.00 92.50 107 GLU A CA 1
ATOM 812 C C . GLU A 1 107 ? -34.608 4.305 21.543 1.00 92.50 107 GLU A C 1
ATOM 814 O O . GLU A 1 107 ? -34.511 5.318 20.848 1.00 92.50 107 GLU A O 1
ATOM 819 N N . LEU A 1 108 ? -33.751 4.052 22.541 1.00 90.44 108 LEU A N 1
ATOM 820 C CA . LEU A 1 108 ? -32.639 4.945 22.865 1.00 90.44 108 LEU A CA 1
ATOM 821 C C . LEU A 1 108 ? -31.641 5.050 21.704 1.00 90.44 108 LEU A C 1
ATOM 823 O O . LEU A 1 108 ? -31.235 6.159 21.363 1.00 90.44 108 LEU A O 1
ATOM 827 N N . ALA A 1 109 ? -31.268 3.928 21.083 1.00 91.69 109 ALA A N 1
ATOM 828 C CA . ALA A 1 109 ? -30.360 3.919 19.937 1.00 91.69 109 ALA A CA 1
ATOM 829 C C . ALA A 1 109 ? -30.910 4.758 18.774 1.00 91.69 109 ALA A C 1
ATOM 831 O O . ALA A 1 109 ? -30.194 5.616 18.263 1.00 91.69 109 ALA A O 1
ATOM 832 N N . SER A 1 110 ? -32.197 4.594 18.447 1.00 92.44 110 SER A N 1
ATOM 833 C CA . SER A 1 110 ? -32.875 5.398 17.423 1.00 92.44 110 SER A CA 1
ATOM 834 C C . SER A 1 110 ? -32.863 6.890 17.769 1.00 92.44 110 SER A C 1
ATOM 836 O O . SER A 1 110 ?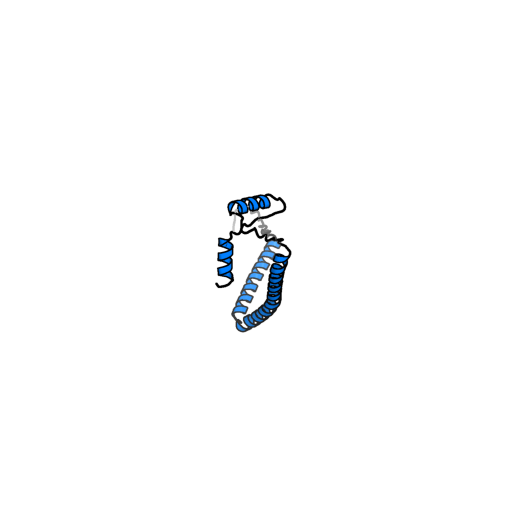 -32.578 7.715 16.910 1.00 92.44 110 SER A O 1
ATOM 838 N N . SER A 1 111 ? -33.109 7.252 19.034 1.00 92.62 111 SER A N 1
ATOM 839 C CA . SER A 1 111 ? -33.096 8.662 19.455 1.00 92.62 111 SER A CA 1
ATOM 840 C C . SER A 1 111 ? -31.715 9.324 19.346 1.00 92.62 111 SER A C 1
ATOM 842 O O . SER A 1 111 ? -31.624 10.528 19.122 1.00 92.62 111 SER A O 1
ATOM 844 N N . VAL A 1 112 ? -30.640 8.545 19.515 1.00 92.44 112 VAL A N 1
ATOM 845 C CA . VAL A 1 112 ? -29.255 9.019 19.371 1.00 92.44 112 VAL A CA 1
ATOM 846 C C . VAL A 1 112 ? -28.859 9.087 17.898 1.00 92.44 112 VAL A C 1
ATOM 848 O O . VAL A 1 112 ? -28.114 9.983 17.515 1.00 92.44 112 VAL A O 1
ATOM 851 N N . GLU A 1 113 ? -29.363 8.169 17.076 1.00 92.38 113 GLU A N 1
ATOM 852 C CA . GLU A 1 113 ? -29.138 8.163 15.629 1.00 92.38 113 GLU A CA 1
ATOM 853 C C . GLU A 1 113 ? -29.787 9.373 14.940 1.00 92.38 113 GLU A C 1
ATOM 855 O O . GLU A 1 113 ? -29.211 9.931 14.010 1.00 92.38 113 GLU A O 1
ATOM 860 N N . ASP A 1 114 ? -30.924 9.846 15.459 1.00 92.88 114 ASP A N 1
ATOM 861 C CA . ASP A 1 114 ? -31.593 11.065 14.988 1.00 92.88 114 ASP A CA 1
ATOM 862 C C . ASP A 1 114 ? -30.853 12.373 15.367 1.00 92.88 114 ASP A C 1
ATOM 864 O O . ASP A 1 114 ? -31.199 13.454 14.875 1.00 92.88 114 ASP A O 1
ATOM 868 N N . ASP A 1 115 ? -29.825 12.326 16.224 1.00 89.81 115 ASP A N 1
ATOM 869 C CA . ASP A 1 115 ? -28.992 13.496 16.523 1.00 89.81 115 ASP A CA 1
ATOM 870 C C . ASP A 1 115 ? -28.051 13.776 15.344 1.00 89.81 115 ASP A C 1
ATOM 872 O O . ASP A 1 115 ? -27.133 13.012 15.063 1.00 89.81 115 ASP A O 1
ATOM 876 N N . GLY A 1 116 ? -28.213 14.927 14.684 1.00 85.44 116 GLY A N 1
ATOM 877 C CA . GLY A 1 116 ? -27.420 15.302 13.504 1.00 85.44 116 GLY A CA 1
ATOM 878 C C . GLY A 1 116 ? -25.902 15.437 13.719 1.00 85.44 116 GLY A C 1
ATOM 879 O O . GLY A 1 116 ? -25.177 15.720 12.765 1.00 85.44 116 GLY A O 1
ATOM 880 N N . ARG A 1 117 ? -25.400 15.271 14.950 1.00 88.06 117 ARG A N 1
ATOM 881 C CA . ARG A 1 117 ? -23.962 15.180 15.260 1.00 88.06 117 ARG A CA 1
ATOM 882 C C . ARG A 1 117 ? -23.432 13.745 15.221 1.00 88.06 117 ARG A C 1
ATOM 884 O O . ARG A 1 117 ? -22.216 13.556 15.235 1.00 88.06 117 ARG A O 1
ATOM 891 N N . VAL A 1 118 ? -24.315 12.752 15.219 1.00 87.25 118 VAL A N 1
ATOM 892 C CA . VAL A 1 118 ? -23.982 11.330 15.262 1.00 87.25 118 VAL A CA 1
ATOM 893 C C . VAL A 1 118 ? -24.004 10.777 13.841 1.00 87.25 118 VAL A C 1
ATOM 895 O O . VAL A 1 118 ? -24.973 10.922 13.109 1.00 87.25 118 VAL A O 1
ATOM 898 N N . LEU A 1 119 ? -22.897 10.160 13.429 1.00 88.56 119 LEU A N 1
ATOM 899 C CA . LEU A 1 119 ? -22.772 9.579 12.088 1.00 88.56 119 LEU A CA 1
ATOM 900 C C . LEU A 1 119 ? -23.380 8.176 11.994 1.00 88.56 119 LEU A C 1
ATOM 902 O O . LEU A 1 119 ? -23.837 7.783 10.925 1.00 88.56 119 LEU A O 1
ATOM 906 N N . ALA A 1 120 ? -23.311 7.409 13.082 1.00 87.81 120 ALA A N 1
ATOM 907 C CA . ALA A 1 120 ? -23.831 6.052 13.174 1.00 87.81 120 ALA A CA 1
ATOM 908 C C . ALA A 1 120 ? -23.986 5.646 14.644 1.00 87.81 120 ALA A C 1
ATOM 910 O O . ALA A 1 120 ? -23.183 6.053 15.492 1.00 87.81 120 ALA A O 1
ATOM 911 N N . VAL A 1 121 ? -24.973 4.794 14.919 1.00 92.25 121 VAL A N 1
ATOM 912 C CA . VAL A 1 121 ? -25.168 4.138 16.215 1.00 92.25 121 VAL A CA 1
ATOM 913 C C . VAL A 1 121 ? -25.128 2.630 16.011 1.00 92.25 121 VAL A C 1
ATOM 915 O O . VAL A 1 121 ? -25.735 2.097 15.088 1.00 92.25 121 VAL A O 1
ATOM 918 N N . GLU A 1 122 ? -24.412 1.933 16.887 1.00 91.38 122 GLU A N 1
ATOM 919 C CA . GLU A 1 122 ? -24.370 0.475 16.915 1.00 91.38 122 GLU A CA 1
ATOM 920 C C . GLU A 1 122 ? -24.867 -0.002 18.279 1.00 91.38 122 GLU A C 1
ATOM 922 O O . GLU A 1 122 ? -24.256 0.283 19.312 1.00 91.38 122 GLU A O 1
ATOM 927 N N . LEU A 1 123 ? -25.999 -0.708 18.286 1.00 91.38 123 LEU A N 1
ATOM 928 C CA . LEU A 1 123 ? -26.532 -1.327 19.491 1.00 91.38 123 LEU A CA 1
ATOM 929 C C . LEU A 1 123 ? -26.003 -2.757 19.606 1.00 91.38 123 LEU A C 1
ATOM 931 O O . LEU A 1 123 ? -26.394 -3.633 18.837 1.00 91.38 123 LEU A O 1
ATOM 935 N N . ILE A 1 124 ? -25.163 -2.991 20.610 1.00 90.94 124 ILE A N 1
ATOM 936 C CA . ILE A 1 124 ? -24.655 -4.322 20.943 1.00 90.94 124 ILE A CA 1
ATOM 937 C C . ILE A 1 124 ? -25.530 -4.904 22.053 1.00 90.94 124 ILE A C 1
ATOM 939 O O . ILE A 1 124 ? -25.585 -4.374 23.165 1.00 90.94 124 ILE A O 1
ATOM 943 N N . ASP A 1 125 ? -26.227 -5.996 21.748 1.00 88.75 125 ASP A N 1
ATOM 944 C CA . ASP A 1 125 ? -27.047 -6.704 22.731 1.00 88.75 125 ASP A CA 1
ATOM 945 C C . ASP A 1 125 ? -26.172 -7.452 23.754 1.00 88.75 125 ASP A C 1
ATOM 947 O O . ASP A 1 125 ? -25.029 -7.822 23.474 1.00 88.75 125 ASP A O 1
ATOM 951 N N . ARG A 1 126 ? -26.714 -7.719 24.947 1.00 88.19 126 ARG A N 1
ATOM 952 C CA . ARG A 1 126 ? -26.009 -8.442 26.014 1.00 88.19 126 ARG A CA 1
ATOM 953 C C . ARG A 1 126 ? -25.554 -9.829 25.562 1.00 88.19 126 ARG A C 1
ATOM 955 O O . ARG A 1 126 ? -24.439 -10.231 25.893 1.00 88.19 126 ARG A O 1
ATOM 962 N N . ASP A 1 127 ? -26.392 -10.542 24.811 1.00 88.12 127 ASP A N 1
ATOM 963 C CA . ASP A 1 127 ? -26.069 -11.892 24.341 1.00 88.12 127 ASP A CA 1
ATOM 964 C C . ASP A 1 127 ? -24.926 -11.870 23.320 1.00 88.12 127 ASP A C 1
ATOM 966 O O . ASP A 1 127 ? -24.025 -12.713 23.365 1.00 88.12 127 ASP A O 1
ATOM 970 N N . GLN A 1 128 ? -24.924 -10.861 22.445 1.00 88.25 128 GLN A N 1
ATOM 971 C CA . GLN A 1 128 ? -23.854 -10.638 21.477 1.00 88.25 128 GLN A CA 1
ATOM 972 C C . GLN A 1 128 ? -22.545 -10.266 22.181 1.00 88.25 128 GLN A C 1
ATOM 974 O O . GLN A 1 128 ? -21.522 -10.905 21.938 1.00 88.25 128 GLN A O 1
ATOM 979 N N . ALA A 1 129 ? -22.587 -9.305 23.108 1.00 87.50 129 ALA A N 1
ATOM 980 C CA . ALA A 1 129 ? -21.418 -8.891 23.879 1.00 87.50 129 ALA A CA 1
ATOM 981 C C . ALA A 1 129 ? -20.804 -10.067 24.657 1.00 87.50 129 ALA A C 1
ATOM 983 O O . ALA A 1 129 ? -19.584 -10.214 24.712 1.00 87.50 129 ALA A O 1
ATOM 984 N N . LEU A 1 130 ? -21.639 -10.943 25.225 1.00 89.00 130 LEU A N 1
ATOM 985 C CA . LEU A 1 130 ? -21.178 -12.139 25.927 1.00 89.00 130 LEU A CA 1
ATOM 986 C C . LEU A 1 130 ? -20.538 -13.163 24.978 1.00 89.00 130 LEU A C 1
ATOM 988 O O . LEU A 1 130 ? -19.533 -13.781 25.334 1.00 89.00 130 LEU A O 1
ATOM 992 N N . ALA A 1 131 ? -21.104 -13.356 23.785 1.00 89.44 131 ALA A N 1
ATOM 993 C CA . ALA A 1 131 ? -20.545 -14.249 22.774 1.00 89.44 131 ALA A CA 1
ATOM 994 C C . ALA A 1 131 ? -19.184 -13.748 22.257 1.00 89.44 131 ALA A C 1
ATOM 996 O O . ALA A 1 131 ? -18.227 -14.522 22.196 1.00 89.44 131 ALA A O 1
ATOM 997 N N . GLU A 1 132 ? -19.070 -12.452 21.960 1.00 86.50 132 GLU A N 1
ATOM 998 C CA . GLU A 1 132 ? -17.815 -11.812 21.544 1.00 86.50 132 GLU A CA 1
ATOM 999 C C . GLU A 1 132 ? -16.761 -11.838 22.659 1.00 86.50 132 GLU A C 1
ATOM 1001 O O . GLU A 1 132 ? -15.578 -12.090 22.406 1.00 86.50 132 GLU A O 1
ATOM 1006 N N . PHE A 1 133 ? -17.181 -11.649 23.913 1.00 87.25 133 PHE A N 1
ATOM 1007 C CA . PHE A 1 133 ? -16.290 -11.736 25.067 1.00 87.25 133 PHE A CA 1
ATOM 1008 C C . PHE A 1 133 ? -15.703 -13.143 25.242 1.00 87.25 133 PHE A C 1
ATOM 1010 O O . PHE A 1 133 ? -14.499 -13.280 25.458 1.00 87.25 133 PHE A O 1
ATOM 1017 N N . ARG A 1 134 ? -16.524 -14.191 25.097 1.00 89.31 134 ARG A N 1
ATOM 1018 C CA . ARG A 1 134 ? -16.068 -15.593 25.124 1.00 89.31 134 ARG A CA 1
ATOM 1019 C C . ARG A 1 134 ? -15.060 -15.880 24.011 1.00 89.31 134 ARG A C 1
ATOM 1021 O O . ARG A 1 134 ? -13.945 -16.327 24.278 1.00 89.31 134 ARG A O 1
ATOM 1028 N N . ALA A 1 135 ? -15.409 -15.505 22.778 1.00 86.69 135 ALA A N 1
ATOM 1029 C CA . ALA A 1 135 ? -14.558 -15.711 21.608 1.00 86.69 135 ALA A CA 1
ATOM 1030 C C . ALA A 1 135 ? -13.202 -14.988 21.711 1.00 86.69 135 ALA A C 1
ATOM 1032 O O . ALA A 1 135 ? -12.180 -15.546 21.316 1.00 86.69 135 ALA A O 1
ATOM 1033 N N . SER A 1 136 ? -13.178 -13.764 22.250 1.00 81.38 136 SER A N 1
ATOM 1034 C CA . SER A 1 136 ? -11.949 -12.968 22.390 1.00 81.38 136 SER A CA 1
ATOM 1035 C C . SER A 1 136 ? -11.095 -13.352 23.603 1.00 81.38 136 SER A C 1
ATOM 1037 O O . SER A 1 136 ? -9.870 -13.268 23.531 1.00 81.38 136 SER A O 1
ATOM 1039 N N . SER A 1 137 ? -11.714 -13.805 24.697 1.00 80.56 137 SER A N 1
ATOM 1040 C CA . SER A 1 137 ? -11.008 -14.185 25.932 1.00 80.56 137 SER A CA 1
ATOM 1041 C C . SER A 1 137 ? -10.505 -15.633 25.928 1.00 80.56 137 SER A C 1
ATOM 1043 O O . SER A 1 137 ? -9.771 -16.023 26.834 1.00 80.56 137 SER A O 1
ATOM 1045 N N . GLY A 1 138 ? -10.883 -16.434 24.924 1.00 68.25 138 GLY A N 1
ATOM 1046 C CA . GLY A 1 138 ? -10.494 -17.844 24.822 1.00 68.25 138 GLY A CA 1
ATOM 1047 C C . GLY A 1 138 ? -11.200 -18.765 25.826 1.00 68.25 138 GLY A C 1
ATOM 1048 O O . GLY A 1 138 ? -10.638 -19.806 26.169 1.00 68.25 138 GLY A O 1
ATOM 1049 N N . LEU A 1 139 ? -12.393 -18.375 26.299 1.00 51.94 139 LEU A N 1
ATOM 1050 C CA . LEU A 1 139 ? -13.248 -19.133 27.227 1.00 51.94 139 LEU A CA 1
ATOM 1051 C C . LEU A 1 139 ? -14.506 -19.666 26.537 1.00 51.94 139 LEU A C 1
ATOM 1053 O O . LEU A 1 139 ? -15.143 -18.888 25.792 1.00 51.94 139 LEU A O 1
#

Sequence (139 aa):
MATDRRPTGDPRKVPNKGANHARSPVKAQARSYLDHHRKVARDAAVRLWKTPVASVMTWTVMGVALALPMALLLLLGSLQGVSAGWESSARITAYLSMDRSREQAAELASSVEDDGRVLAVELIDRDQALAEFRASSGL

Mean predicted aligned error: 17.09 Å

Radius of gyration: 41.39 Å; Cα contacts (8 Å, |Δi|>4): 20; chains: 1; bounding box: 62×36×136 Å